Protein AF-A0A8J2TII0-F1 (afdb_monomer_lite)

Secondary structure (DSSP, 8-state):
--HHHHHHHHHHHHHTT-EEEES--SSHHHHHHHHHHTT----EEEE--TTS-HHHHHHHHHHH-

Sequence (65 aa):
MQEVDDLKILEWAAFNDRILLTHDRAPMPDFAYQRLVREEIMASMFFVNDRMLTRQAIDELYQFI

Radius of gyration: 12.14 Å; chains: 1; bounding box: 28×22×28 Å

Foldseek 3Di:
DPVVVLLVVQLVCQVVVHEAEDQDPPPNVVSQVVCVVVVHRGHHYDHDHPPDDPVNVVVVVVVVD

pLDDT: mean 84.57, std 9.7, range [42.38, 94.94]

Structure (mmCIF, N/CA/C/O backbone):
data_AF-A0A8J2TII0-F1
#
_entry.id   AF-A0A8J2TII0-F1
#
loop_
_atom_site.group_PDB
_atom_site.id
_atom_site.type_symbol
_atom_site.label_atom_id
_atom_site.label_alt_id
_atom_site.label_comp_id
_atom_site.label_asym_id
_atom_site.label_entity_id
_atom_site.label_seq_id
_atom_site.pdbx_PDB_ins_code
_atom_site.Cartn_x
_atom_site.Cartn_y
_atom_site.Cartn_z
_atom_site.occupancy
_atom_site.B_iso_or_equiv
_atom_site.auth_seq_id
_atom_site.auth_comp_id
_atom_site.auth_asym_id
_atom_site.auth_atom_id
_atom_site.pdbx_PDB_model_num
ATOM 1 N N . MET A 1 1 ? 17.406 -4.977 1.651 1.00 42.38 1 MET A N 1
ATOM 2 C CA . MET A 1 1 ? 16.653 -5.489 2.814 1.00 42.38 1 MET A CA 1
ATOM 3 C C . MET A 1 1 ? 16.098 -4.284 3.550 1.00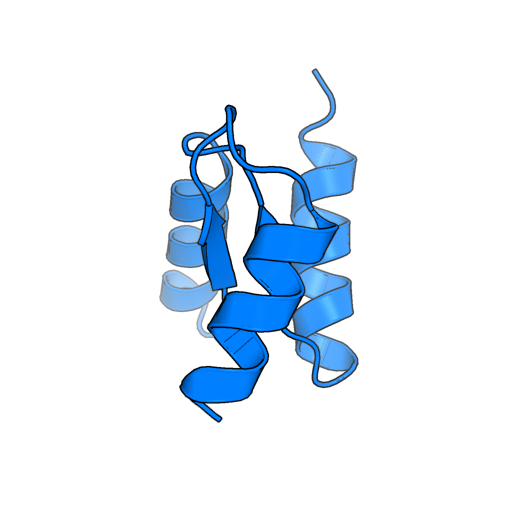 42.38 1 MET A C 1
ATOM 5 O O . MET A 1 1 ? 16.868 -3.596 4.205 1.00 42.38 1 MET A O 1
ATOM 9 N N . GLN A 1 2 ? 14.815 -3.982 3.344 1.00 59.59 2 GLN A N 1
ATOM 10 C CA . GLN A 1 2 ? 14.120 -2.825 3.924 1.00 59.59 2 GLN A CA 1
ATOM 11 C C . GLN A 1 2 ? 12.715 -3.219 4.445 1.00 59.59 2 GLN A C 1
ATOM 13 O O . GLN A 1 2 ? 11.835 -2.384 4.581 1.00 59.59 2 GLN A O 1
ATOM 18 N N . GLU A 1 3 ? 12.529 -4.499 4.801 1.00 58.16 3 GLU A N 1
ATOM 19 C CA . GLU A 1 3 ? 11.240 -5.106 5.198 1.00 58.16 3 GLU A CA 1
ATOM 20 C C . GLU A 1 3 ? 10.536 -4.394 6.369 1.00 58.16 3 GLU A C 1
ATOM 22 O O . GLU A 1 3 ? 9.311 -4.401 6.474 1.00 58.16 3 GLU A O 1
ATOM 27 N N . VAL A 1 4 ? 11.302 -3.769 7.270 1.00 59.38 4 VAL A N 1
ATOM 28 C CA . VAL A 1 4 ? 10.743 -3.030 8.414 1.00 59.38 4 VAL A CA 1
ATOM 29 C C . VAL A 1 4 ? 10.069 -1.727 7.970 1.00 59.38 4 VAL A C 1
ATOM 31 O O . VAL A 1 4 ? 9.105 -1.308 8.610 1.00 59.38 4 VAL A O 1
ATOM 34 N N . ASP A 1 5 ? 10.541 -1.094 6.895 1.00 77.88 5 ASP A N 1
ATOM 35 C CA . ASP A 1 5 ? 9.892 0.102 6.346 1.00 77.88 5 ASP A CA 1
ATOM 36 C C . ASP A 1 5 ? 8.621 -0.280 5.573 1.00 77.88 5 ASP A C 1
ATOM 38 O O . ASP A 1 5 ? 7.615 0.422 5.667 1.00 77.88 5 ASP A O 1
ATOM 42 N N . ASP A 1 6 ? 8.622 -1.444 4.918 1.00 77.25 6 ASP A N 1
ATOM 43 C CA . ASP A 1 6 ? 7.493 -1.967 4.140 1.00 77.25 6 ASP A CA 1
ATOM 44 C C . ASP A 1 6 ? 6.256 -2.265 5.005 1.00 77.25 6 ASP A C 1
ATOM 46 O O . ASP A 1 6 ? 5.126 -1.894 4.677 1.00 77.25 6 ASP A O 1
ATOM 50 N N . LEU A 1 7 ? 6.459 -2.890 6.168 1.00 83.31 7 LEU A N 1
ATOM 51 C CA . LEU A 1 7 ? 5.369 -3.141 7.115 1.00 83.31 7 LEU A CA 1
ATOM 52 C C . LEU A 1 7 ? 4.809 -1.840 7.702 1.00 83.31 7 LEU A C 1
ATOM 54 O O . LEU A 1 7 ? 3.592 -1.698 7.853 1.00 83.31 7 LEU A O 1
ATOM 58 N N . LYS A 1 8 ? 5.688 -0.878 8.006 1.00 89.06 8 LYS A N 1
ATOM 59 C CA . LYS A 1 8 ? 5.299 0.422 8.564 1.00 89.06 8 LYS A CA 1
ATOM 60 C C . LYS A 1 8 ? 4.552 1.282 7.556 1.00 89.06 8 LYS A C 1
ATOM 62 O O . LYS A 1 8 ? 3.610 1.966 7.944 1.00 89.06 8 LYS A O 1
ATOM 67 N N . ILE A 1 9 ? 4.942 1.265 6.280 1.00 88.06 9 ILE A N 1
ATOM 68 C CA . ILE A 1 9 ? 4.241 2.048 5.258 1.00 88.06 9 ILE A CA 1
ATOM 69 C C . ILE A 1 9 ? 2.853 1.475 4.975 1.00 88.06 9 ILE A C 1
ATOM 71 O O . ILE A 1 9 ? 1.909 2.242 4.791 1.00 88.06 9 ILE A O 1
ATOM 75 N N . LEU A 1 10 ? 2.700 0.147 5.029 1.00 88.44 10 LEU A N 1
ATOM 76 C CA . LEU A 1 10 ? 1.399 -0.503 4.900 1.00 88.44 10 LEU A CA 1
ATOM 77 C C . LEU A 1 10 ? 0.478 -0.169 6.084 1.00 88.44 10 LEU A C 1
ATOM 79 O O . LEU A 1 10 ? -0.690 0.161 5.884 1.00 88.44 10 LEU A O 1
ATOM 83 N N . GLU A 1 11 ? 1.013 -0.195 7.308 1.00 91.69 11 GLU A N 1
ATOM 84 C CA . GLU A 1 11 ? 0.296 0.242 8.510 1.00 91.69 11 GLU A CA 1
ATOM 85 C C . GLU A 1 11 ? -0.122 1.711 8.418 1.00 91.69 11 GLU A C 1
ATOM 87 O O . GLU A 1 11 ? -1.286 2.057 8.626 1.00 91.69 11 GLU A O 1
ATOM 92 N N . TRP A 1 12 ? 0.823 2.581 8.070 1.00 92.25 12 TRP A N 1
ATOM 93 C CA . TRP A 1 12 ? 0.572 4.005 7.926 1.00 92.25 12 TRP A CA 1
ATOM 94 C C . TRP A 1 12 ? -0.516 4.271 6.883 1.00 92.25 12 TRP A C 1
ATOM 96 O O . TRP A 1 12 ? -1.431 5.050 7.149 1.00 92.25 12 TRP A O 1
ATOM 106 N N . ALA A 1 13 ? -0.470 3.598 5.731 1.00 92.81 13 ALA A N 1
ATOM 107 C CA . ALA A 1 13 ? -1.481 3.755 4.692 1.00 92.81 13 ALA A CA 1
ATOM 108 C C . ALA A 1 13 ? -2.878 3.344 5.183 1.00 92.81 13 ALA A C 1
ATOM 110 O O . ALA A 1 13 ? -3.853 4.042 4.902 1.00 92.81 13 ALA A O 1
ATOM 111 N N . ALA A 1 14 ? -2.964 2.271 5.975 1.00 93.38 14 ALA A N 1
ATOM 112 C CA . ALA A 1 14 ? -4.222 1.768 6.517 1.00 93.38 14 ALA A CA 1
ATOM 113 C C . ALA A 1 14 ? -4.874 2.770 7.483 1.00 93.38 14 ALA A C 1
ATOM 115 O O . ALA A 1 14 ? -6.071 3.030 7.393 1.00 93.38 14 ALA A O 1
ATOM 116 N N . PHE A 1 15 ? -4.088 3.384 8.372 1.00 94.94 15 PHE A N 1
ATOM 117 C CA . PHE A 1 15 ? -4.602 4.360 9.341 1.00 94.94 15 PHE A CA 1
ATOM 118 C C . PHE A 1 15 ? -4.871 5.750 8.755 1.00 94.94 15 PHE A C 1
ATOM 120 O O . PHE A 1 15 ? -5.604 6.531 9.358 1.00 94.94 15 PHE A O 1
ATOM 127 N N . ASN A 1 16 ? -4.283 6.076 7.603 1.00 94.25 16 ASN A N 1
ATOM 128 C CA . ASN A 1 16 ? -4.418 7.393 6.978 1.00 94.25 16 ASN A CA 1
ATOM 129 C C . ASN A 1 16 ? -5.400 7.413 5.799 1.00 94.25 16 ASN A C 1
ATOM 131 O O . ASN A 1 16 ? -5.463 8.430 5.110 1.00 94.25 16 ASN A O 1
ATOM 135 N N . ASP A 1 17 ? -6.147 6.329 5.563 1.00 90.31 17 ASP A N 1
ATOM 136 C CA . ASP A 1 17 ? -7.054 6.183 4.416 1.00 90.31 17 ASP A CA 1
ATOM 137 C C . ASP A 1 17 ? -6.321 6.452 3.088 1.00 90.31 17 ASP A C 1
ATOM 139 O O . ASP A 1 17 ? -6.574 7.414 2.353 1.00 90.31 17 ASP A O 1
ATOM 143 N N . ARG A 1 18 ? -5.268 5.665 2.845 1.00 90.88 18 ARG A N 1
ATOM 144 C CA . ARG A 1 18 ? -4.433 5.745 1.643 1.00 90.88 18 ARG A CA 1
ATOM 145 C C . ARG A 1 18 ? -4.339 4.395 0.954 1.00 90.88 18 ARG A C 1
ATOM 147 O O . ARG A 1 18 ? -4.446 3.339 1.571 1.00 90.88 18 ARG A O 1
ATOM 154 N N . ILE A 1 19 ? -4.077 4.463 -0.346 1.00 88.62 19 ILE A N 1
ATOM 155 C CA . ILE A 1 19 ? -3.825 3.306 -1.197 1.00 88.62 19 ILE A CA 1
ATOM 156 C C . ILE A 1 19 ? -2.311 3.146 -1.351 1.00 88.62 19 ILE A C 1
ATOM 158 O O . ILE A 1 19 ? -1.621 4.106 -1.699 1.00 88.62 19 ILE A O 1
ATOM 162 N N . LEU A 1 20 ? -1.794 1.943 -1.100 1.00 89.12 20 LEU A N 1
ATOM 163 C CA . LEU A 1 20 ? -0.391 1.616 -1.324 1.00 89.12 20 LEU A CA 1
ATOM 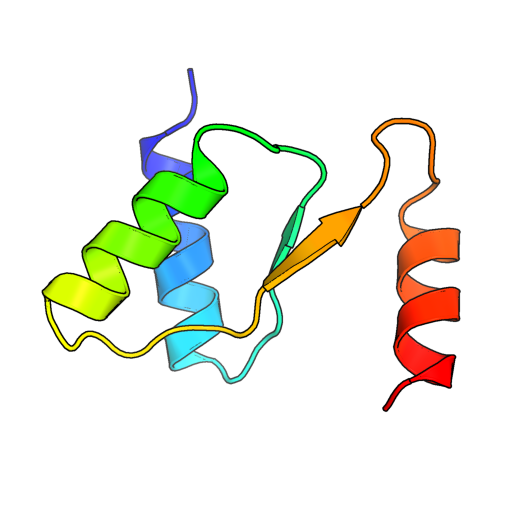164 C C . LEU A 1 20 ? -0.183 1.179 -2.778 1.00 89.12 20 LEU A C 1
ATOM 166 O O . LEU A 1 20 ? -0.745 0.183 -3.232 1.00 89.12 20 LEU A O 1
ATOM 170 N N . LEU A 1 21 ? 0.652 1.917 -3.501 1.00 88.06 21 LEU A N 1
ATOM 171 C CA . LEU A 1 21 ? 1.087 1.570 -4.848 1.00 88.06 21 LEU A CA 1
ATOM 172 C 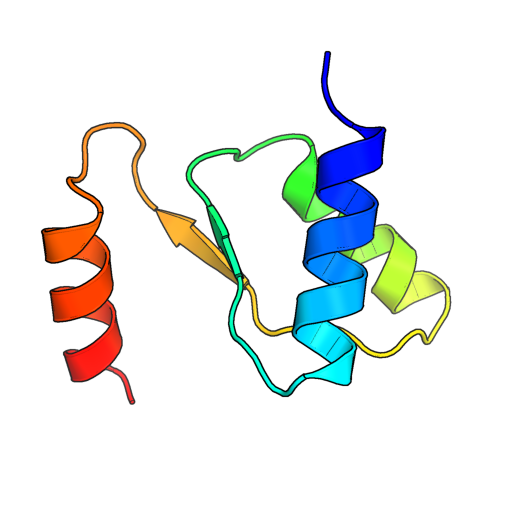C . LEU A 1 21 ? 2.517 1.037 -4.785 1.00 88.06 21 LEU A C 1
ATOM 174 O O . LEU A 1 21 ? 3.407 1.754 -4.331 1.00 88.06 21 LEU A O 1
ATOM 178 N N . THR A 1 22 ? 2.745 -0.199 -5.229 1.00 86.12 22 THR A N 1
ATOM 179 C CA . THR A 1 22 ? 4.069 -0.829 -5.139 1.00 86.12 22 THR A CA 1
ATOM 180 C C . THR A 1 22 ? 4.449 -1.608 -6.397 1.00 86.12 22 THR A C 1
ATOM 182 O O . THR A 1 22 ? 3.605 -2.215 -7.062 1.00 86.12 22 THR A O 1
ATOM 185 N N . HIS A 1 23 ? 5.744 -1.594 -6.717 1.00 83.44 23 HIS A N 1
ATOM 186 C CA . HIS A 1 23 ? 6.345 -2.478 -7.718 1.00 83.44 23 HIS A CA 1
ATOM 187 C C . HIS A 1 23 ? 6.766 -3.829 -7.111 1.00 83.44 23 HIS A C 1
ATOM 189 O O 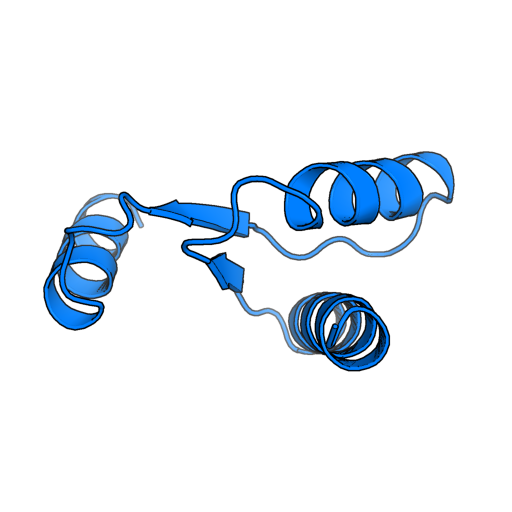. HIS A 1 23 ? 6.980 -4.795 -7.847 1.00 83.44 23 HIS A O 1
ATOM 195 N N . ASP A 1 24 ? 6.847 -3.923 -5.781 1.00 79.00 24 ASP A N 1
ATOM 196 C CA . ASP A 1 24 ? 7.343 -5.104 -5.081 1.00 79.00 24 ASP A CA 1
ATOM 197 C C . ASP A 1 24 ? 6.265 -6.182 -5.009 1.00 79.00 24 ASP A C 1
ATOM 199 O O . ASP A 1 24 ? 5.343 -6.143 -4.197 1.00 79.00 24 ASP A O 1
ATOM 203 N N . ARG A 1 25 ? 6.390 -7.186 -5.878 1.00 72.31 25 ARG A N 1
ATOM 204 C CA . ARG A 1 25 ? 5.469 -8.335 -5.934 1.00 72.31 25 ARG A CA 1
ATOM 205 C C . ARG A 1 25 ? 5.751 -9.398 -4.874 1.00 72.31 25 ARG A C 1
ATOM 207 O O . ARG A 1 25 ? 4.945 -10.301 -4.695 1.00 72.31 25 ARG A O 1
ATOM 214 N N . ALA A 1 26 ? 6.877 -9.284 -4.184 1.00 75.19 26 ALA A N 1
ATOM 215 C CA . ALA A 1 26 ? 7.233 -10.012 -2.973 1.00 75.19 26 ALA A CA 1
ATOM 216 C C . ALA A 1 26 ? 8.204 -9.093 -2.217 1.00 75.19 26 ALA A C 1
ATOM 218 O O . ALA A 1 26 ? 9.166 -8.653 -2.851 1.00 75.19 26 ALA A O 1
ATOM 219 N N . PRO A 1 27 ? 7.979 -8.725 -0.940 1.00 82.06 27 PRO A N 1
ATOM 220 C CA . PRO A 1 27 ? 7.156 -9.388 0.089 1.00 82.06 27 PRO A CA 1
ATOM 221 C C . PRO A 1 27 ? 5.768 -8.767 0.379 1.00 82.06 27 PRO A C 1
ATOM 223 O O . PRO A 1 27 ? 5.036 -9.262 1.234 1.00 82.06 27 PRO A O 1
ATOM 226 N N . MET A 1 28 ? 5.370 -7.691 -0.305 1.00 84.44 28 MET A N 1
ATOM 227 C CA . MET A 1 28 ? 4.145 -6.933 0.023 1.00 84.44 28 MET A CA 1
ATOM 228 C C . MET A 1 28 ? 2.830 -7.745 0.083 1.00 84.44 28 MET A C 1
ATOM 230 O O . MET A 1 28 ? 2.039 -7.497 0.998 1.00 84.44 28 MET A O 1
ATOM 234 N N . PRO A 1 29 ? 2.557 -8.726 -0.808 1.00 84.62 29 PRO A N 1
ATOM 235 C CA . PRO A 1 29 ? 1.357 -9.555 -0.677 1.00 84.62 29 PRO A CA 1
ATOM 236 C C . PRO A 1 29 ? 1.352 -10.405 0.598 1.00 84.62 29 PRO A C 1
ATOM 238 O O . PRO A 1 29 ? 0.295 -10.588 1.200 1.00 84.62 29 PRO A O 1
ATOM 241 N N . ASP A 1 30 ? 2.515 -10.894 1.032 1.00 88.44 30 ASP A N 1
ATOM 242 C CA . ASP A 1 30 ? 2.624 -11.709 2.243 1.00 88.44 30 ASP A CA 1
ATOM 243 C C . ASP A 1 30 ? 2.331 -10.863 3.484 1.00 88.44 30 ASP A C 1
ATOM 245 O O . ASP A 1 30 ? 1.602 -11.294 4.377 1.00 88.44 30 ASP A O 1
ATOM 249 N N . PHE A 1 31 ? 2.826 -9.623 3.515 1.00 88.12 31 PHE A N 1
ATOM 250 C CA . PHE A 1 31 ? 2.519 -8.672 4.583 1.00 88.12 31 PHE A CA 1
ATOM 251 C C . PHE A 1 31 ? 1.035 -8.306 4.618 1.00 88.12 31 PHE A C 1
ATOM 253 O O . PHE A 1 31 ? 0.420 -8.342 5.683 1.00 88.12 31 PHE A O 1
ATOM 260 N N . ALA A 1 32 ? 0.435 -8.030 3.460 1.00 87.81 32 ALA A N 1
ATOM 261 C CA . ALA A 1 32 ? -0.999 -7.793 3.337 1.00 87.81 32 ALA A CA 1
ATOM 262 C C . ALA A 1 32 ? -1.826 -8.971 3.872 1.00 87.81 32 ALA A C 1
ATOM 264 O O . ALA A 1 32 ? -2.742 -8.785 4.674 1.00 87.81 32 ALA A O 1
ATOM 265 N N . TYR A 1 33 ? -1.468 -10.193 3.474 1.00 89.56 33 TYR A N 1
ATOM 266 C CA . TYR A 1 33 ? -2.147 -11.401 3.926 1.00 89.56 33 TYR A CA 1
ATOM 267 C C . TYR A 1 33 ? -2.020 -11.599 5.441 1.00 89.56 33 TYR A C 1
ATOM 269 O O . TYR A 1 33 ? -3.009 -11.896 6.110 1.00 89.56 33 TYR A O 1
ATOM 277 N N . GLN A 1 34 ? -0.832 -11.378 6.010 1.00 90.56 34 GLN A N 1
ATOM 278 C CA . GLN A 1 34 ? -0.620 -11.468 7.457 1.00 90.56 34 GLN A CA 1
ATOM 279 C C . GLN A 1 34 ? -1.504 -10.490 8.241 1.00 90.56 34 GLN A C 1
ATOM 281 O O . GLN A 1 34 ? -2.037 -10.881 9.279 1.00 90.56 34 GLN A O 1
ATOM 286 N N . ARG A 1 35 ? -1.701 -9.257 7.751 1.00 90.44 35 ARG A N 1
ATOM 287 C CA . ARG A 1 35 ? -2.608 -8.280 8.385 1.00 90.44 35 ARG A CA 1
ATOM 288 C C . ARG A 1 35 ? -4.060 -8.746 8.345 1.00 90.44 35 ARG A C 1
ATOM 290 O O . ARG A 1 35 ? -4.739 -8.697 9.365 1.00 90.44 35 ARG A O 1
ATOM 297 N N . LEU A 1 36 ? -4.509 -9.262 7.198 1.00 90.88 36 LEU A N 1
ATOM 298 C CA . LEU A 1 36 ? -5.867 -9.795 7.044 1.00 90.88 36 LEU A CA 1
ATOM 299 C C . LEU A 1 36 ? -6.134 -10.970 7.994 1.00 90.88 36 LEU A C 1
ATOM 301 O O . LEU A 1 36 ? -7.177 -11.008 8.639 1.00 90.88 36 LEU A O 1
ATOM 305 N N . VAL A 1 37 ? -5.180 -11.897 8.132 1.00 94.06 37 VAL A N 1
ATOM 306 C CA . VAL A 1 37 ? -5.282 -13.030 9.072 1.00 94.06 37 VAL A CA 1
ATOM 307 C C . VAL A 1 37 ? -5.340 -12.568 10.532 1.00 94.06 37 VAL A C 1
ATOM 309 O O . VAL A 1 37 ? -5.939 -13.243 11.364 1.00 94.06 37 VAL A O 1
ATOM 312 N N . ARG A 1 38 ? -4.725 -11.426 10.854 1.00 94.00 38 ARG A N 1
ATOM 313 C CA . ARG A 1 38 ? -4.740 -10.820 12.194 1.00 94.00 38 ARG A CA 1
ATOM 314 C C . ARG A 1 38 ? -5.929 -9.888 12.438 1.00 94.00 38 ARG A C 1
ATOM 316 O O . ARG A 1 38 ? -5.977 -9.273 13.498 1.00 94.00 38 ARG A O 1
ATOM 323 N N . GLU A 1 39 ? -6.854 -9.772 11.483 1.00 93.06 39 GLU A N 1
ATOM 324 C CA . GLU A 1 39 ? -7.990 -8.838 11.532 1.00 93.06 39 GLU A CA 1
ATOM 325 C C . GLU A 1 39 ? -7.559 -7.369 11.721 1.00 93.06 39 GLU A C 1
ATOM 327 O O . GLU A 1 39 ? -8.287 -6.539 12.266 1.00 93.06 39 GLU A O 1
ATOM 332 N N . GLU A 1 40 ? -6.354 -7.029 11.262 1.00 92.81 40 GLU A N 1
ATOM 333 C CA . GLU A 1 40 ? -5.849 -5.663 11.298 1.00 92.81 40 GLU A CA 1
ATOM 334 C C . GLU A 1 40 ? -6.480 -4.826 10.176 1.00 92.81 40 GLU A C 1
ATOM 336 O O . GLU A 1 40 ? -6.830 -5.331 9.105 1.00 92.81 40 GLU A O 1
ATOM 341 N N . ILE A 1 41 ? -6.573 -3.509 10.394 1.00 89.69 41 ILE A N 1
ATOM 342 C CA . ILE A 1 41 ? -6.987 -2.576 9.341 1.00 89.69 41 ILE A CA 1
ATOM 343 C C . ILE A 1 41 ? -6.008 -2.709 8.171 1.00 89.69 41 ILE A C 1
ATOM 345 O O . ILE A 1 41 ? -4.783 -2.678 8.352 1.00 89.69 41 ILE A O 1
ATOM 349 N N . MET A 1 42 ? -6.569 -2.863 6.974 1.00 91.50 42 MET A N 1
ATOM 350 C CA . MET A 1 42 ? -5.822 -3.110 5.752 1.00 91.50 42 MET A CA 1
ATOM 351 C C . MET A 1 42 ? -6.021 -1.963 4.765 1.00 91.50 42 MET A C 1
ATOM 353 O O . MET A 1 42 ? -7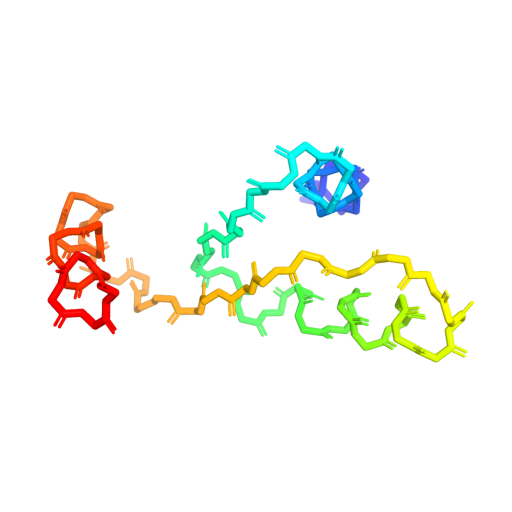.149 -1.617 4.415 1.00 91.50 42 MET A O 1
ATOM 357 N N . ALA A 1 43 ? -4.911 -1.393 4.299 1.00 91.06 43 ALA A N 1
ATOM 358 C CA . ALA A 1 43 ? -4.924 -0.444 3.196 1.00 91.06 43 ALA A CA 1
ATOM 359 C C . ALA A 1 43 ? -5.311 -1.150 1.891 1.00 91.06 43 ALA A C 1
ATOM 361 O O . ALA A 1 43 ? -4.970 -2.313 1.673 1.00 91.06 43 ALA A O 1
ATOM 362 N N . SER A 1 44 ? -5.946 -0.429 0.969 1.00 89.12 44 SER A N 1
ATOM 363 C CA . SER A 1 44 ? -6.026 -0.918 -0.411 1.00 89.12 44 SER A CA 1
ATOM 364 C C . SER A 1 44 ? -4.628 -0.918 -1.032 1.00 89.12 44 SER A C 1
ATOM 366 O O . SER A 1 44 ? -3.846 0.000 -0.788 1.00 89.12 44 SER A O 1
ATOM 368 N N . MET A 1 45 ? -4.303 -1.935 -1.830 1.00 88.62 45 MET A N 1
ATOM 369 C CA . MET A 1 45 ? -2.970 -2.092 -2.416 1.00 88.62 45 MET A CA 1
ATOM 370 C C . MET A 1 45 ? -3.051 -2.480 -3.892 1.00 88.62 45 MET A C 1
ATOM 372 O O . MET A 1 45 ? -3.785 -3.399 -4.253 1.00 88.62 45 MET A O 1
ATOM 376 N N . PHE A 1 46 ? -2.256 -1.808 -4.727 1.00 87.38 46 PHE A N 1
ATOM 377 C CA . PHE A 1 46 ? -2.109 -2.111 -6.150 1.00 87.38 46 PHE A CA 1
ATOM 378 C C . PHE A 1 46 ? -0.665 -2.462 -6.493 1.00 87.38 46 PHE A C 1
ATOM 380 O O . PHE A 1 46 ? 0.275 -1.754 -6.121 1.00 87.38 46 PHE A O 1
ATOM 387 N N . PHE A 1 47 ? -0.513 -3.534 -7.269 1.00 86.06 47 PHE A N 1
ATOM 388 C CA . PHE A 1 47 ? 0.760 -3.921 -7.860 1.00 86.06 47 PHE A CA 1
ATOM 389 C C . PHE A 1 47 ? 0.875 -3.343 -9.256 1.00 86.06 47 PHE A C 1
ATOM 391 O O . PHE A 1 47 ? 0.041 -3.610 -10.122 1.00 86.06 47 PHE A O 1
ATOM 398 N N . VAL A 1 48 ? 1.955 -2.613 -9.490 1.00 85.38 48 VAL A N 1
ATOM 399 C CA . VAL A 1 48 ? 2.272 -2.065 -10.805 1.00 85.38 48 VAL A CA 1
ATOM 400 C C . VAL A 1 48 ? 3.463 -2.774 -11.414 1.00 85.38 48 VAL A C 1
ATOM 402 O O . VAL A 1 48 ? 4.317 -3.337 -10.729 1.00 85.38 48 VAL A O 1
ATOM 405 N N . ASN A 1 49 ? 3.496 -2.816 -12.744 1.00 83.00 49 ASN A N 1
ATOM 406 C CA . ASN A 1 49 ? 4.645 -3.343 -13.467 1.00 83.00 49 ASN A CA 1
ATOM 407 C C . ASN A 1 49 ? 5.890 -2.514 -13.107 1.00 83.00 49 ASN A C 1
ATOM 409 O O . ASN A 1 49 ? 5.815 -1.292 -13.077 1.00 83.00 49 ASN A O 1
ATOM 413 N N . ASP A 1 50 ? 7.020 -3.158 -12.822 1.00 83.25 50 ASP A N 1
ATOM 414 C CA . ASP A 1 50 ? 8.291 -2.503 -12.468 1.00 83.25 50 ASP A CA 1
ATOM 415 C C . ASP A 1 50 ? 8.839 -1.606 -13.590 1.00 83.25 50 ASP A C 1
ATOM 417 O O . ASP A 1 50 ? 9.605 -0.679 -13.343 1.00 83.25 50 ASP A O 1
ATOM 4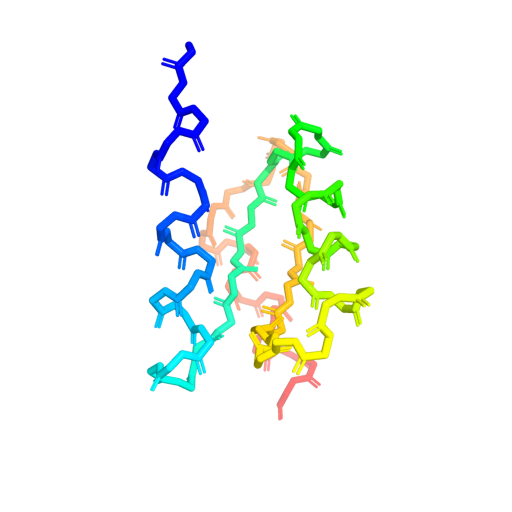21 N N . ARG A 1 51 ? 8.405 -1.842 -14.832 1.00 85.81 51 ARG A N 1
ATOM 422 C CA . ARG A 1 51 ? 8.744 -1.028 -16.008 1.00 85.81 51 ARG A CA 1
ATOM 423 C C . ARG A 1 51 ? 7.815 0.163 -16.214 1.00 85.81 51 ARG A C 1
ATOM 425 O O . ARG A 1 51 ? 8.049 0.965 -17.115 1.00 85.81 51 ARG A O 1
ATOM 432 N N . MET A 1 52 ? 6.742 0.258 -15.437 1.00 85.56 52 MET A N 1
ATOM 433 C CA . MET A 1 52 ? 5.788 1.352 -15.528 1.00 85.56 52 MET A CA 1
ATOM 434 C C . MET A 1 52 ? 6.284 2.550 -14.730 1.00 85.56 52 MET A C 1
ATOM 436 O O . MET A 1 52 ? 6.692 2.419 -13.579 1.00 85.56 52 MET A O 1
ATOM 440 N N . LEU A 1 53 ? 6.205 3.741 -15.320 1.00 87.31 53 LEU A N 1
ATOM 441 C CA . LEU A 1 53 ? 6.515 4.970 -14.598 1.00 87.31 53 LEU A CA 1
ATOM 442 C C . LEU A 1 53 ? 5.441 5.237 -13.537 1.00 87.31 53 LEU A C 1
ATOM 444 O O . LEU A 1 53 ? 4.251 5.124 -13.822 1.00 87.31 53 LEU A O 1
ATOM 448 N N . THR A 1 54 ? 5.837 5.692 -12.346 1.00 84.38 54 THR A N 1
ATOM 449 C CA . THR A 1 54 ? 4.900 5.997 -11.247 1.00 84.38 54 THR A CA 1
ATOM 450 C C . THR A 1 54 ? 3.782 6.950 -11.672 1.00 84.38 54 THR A C 1
ATOM 452 O O . THR A 1 54 ? 2.633 6.760 -11.295 1.00 84.38 54 THR A O 1
ATOM 455 N N . ARG A 1 55 ? 4.090 7.953 -12.506 1.00 85.88 55 ARG A N 1
ATOM 456 C CA . ARG A 1 55 ? 3.074 8.865 -13.053 1.00 85.88 55 ARG A CA 1
ATOM 457 C C . ARG A 1 55 ? 2.041 8.126 -13.903 1.00 85.88 55 ARG A C 1
ATOM 459 O O . ARG A 1 55 ? 0.858 8.356 -13.721 1.00 85.88 55 ARG A O 1
ATOM 466 N N . GLN A 1 56 ? 2.486 7.218 -14.769 1.00 87.19 56 GLN A N 1
ATOM 467 C CA . GLN A 1 56 ? 1.584 6.423 -15.598 1.00 87.19 56 GLN A CA 1
ATOM 468 C C . GLN A 1 56 ? 0.688 5.526 -14.734 1.00 87.19 56 GLN A C 1
ATOM 470 O O . GLN A 1 56 ? -0.505 5.433 -14.985 1.00 87.19 56 GLN A O 1
ATOM 475 N N . ALA A 1 57 ? 1.243 4.914 -13.687 1.00 86.31 57 ALA A N 1
ATOM 476 C CA . ALA A 1 57 ? 0.461 4.130 -12.738 1.00 86.31 57 ALA A CA 1
ATOM 477 C C . ALA A 1 57 ? -0.617 4.960 -12.020 1.00 86.31 57 ALA A C 1
ATOM 479 O O . ALA A 1 57 ? -1.746 4.504 -11.856 1.00 86.31 57 ALA A O 1
ATOM 480 N N . ILE A 1 58 ? -0.275 6.182 -11.604 1.00 85.94 58 ILE A N 1
ATOM 481 C CA . ILE A 1 58 ? -1.226 7.119 -10.994 1.00 85.94 58 ILE A CA 1
ATOM 482 C C . ILE A 1 58 ? -2.322 7.498 -11.997 1.00 85.94 58 ILE A C 1
ATOM 484 O O . ILE A 1 58 ? -3.500 7.455 -11.651 1.00 85.94 58 ILE A O 1
ATOM 488 N N . ASP A 1 59 ? -1.943 7.833 -13.233 1.00 88.69 59 ASP A N 1
ATOM 489 C CA . ASP A 1 59 ? -2.885 8.210 -14.290 1.00 88.69 59 ASP A CA 1
ATOM 490 C C . ASP A 1 59 ? -3.865 7.067 -14.607 1.00 88.69 59 ASP A C 1
ATOM 492 O O . ASP A 1 59 ? -5.047 7.322 -14.827 1.00 88.69 59 ASP A O 1
ATOM 496 N N . GLU A 1 60 ? -3.409 5.809 -14.588 1.00 84.12 60 GLU A N 1
ATOM 497 C CA . GLU A 1 60 ? -4.280 4.641 -14.761 1.00 84.12 60 GLU A CA 1
ATOM 498 C C . GLU A 1 60 ? -5.221 4.440 -13.573 1.00 84.12 60 GLU A C 1
ATOM 500 O O . GLU A 1 60 ? -6.406 4.202 -13.784 1.00 84.12 60 GLU A O 1
ATOM 505 N N . LEU A 1 61 ? -4.747 4.596 -12.332 1.00 84.69 61 LEU A N 1
ATOM 506 C CA . LEU A 1 61 ? -5.612 4.483 -11.155 1.00 84.69 61 LEU A CA 1
ATOM 507 C C . LEU A 1 61 ? -6.767 5.483 -11.196 1.00 84.69 61 LEU A C 1
ATOM 509 O O . LEU A 1 61 ? -7.898 5.079 -10.953 1.00 84.69 61 LEU A O 1
ATOM 513 N N . TYR A 1 62 ? -6.517 6.739 -11.579 1.00 84.25 62 TYR A N 1
ATOM 514 C CA . TYR A 1 62 ? -7.562 7.761 -11.734 1.00 84.25 62 TYR A CA 1
ATOM 515 C C . TYR A 1 62 ? -8.624 7.435 -12.795 1.00 84.25 62 TYR A C 1
ATOM 517 O O . TYR A 1 62 ? -9.646 8.109 -12.842 1.00 84.25 62 TYR A O 1
ATOM 525 N N . GLN A 1 63 ? -8.407 6.440 -13.658 1.00 82.00 63 GLN A N 1
ATOM 526 C CA . GLN A 1 63 ? -9.442 5.972 -14.584 1.00 82.00 63 GLN A CA 1
ATOM 527 C C . GLN A 1 63 ? -10.387 4.944 -13.949 1.00 82.00 63 GLN A C 1
ATOM 529 O O . GLN A 1 63 ? -11.472 4.715 -14.482 1.00 82.00 63 GLN A O 1
ATOM 534 N N . PHE A 1 64 ? -9.982 4.306 -12.846 1.00 67.94 64 PHE A N 1
ATOM 535 C CA . PHE A 1 64 ? -10.742 3.244 -12.179 1.00 67.94 64 PHE A CA 1
ATOM 536 C C . PHE A 1 64 ? -11.537 3.716 -10.950 1.00 67.94 64 PHE A C 1
ATOM 538 O O . PHE A 1 64 ? -12.456 3.003 -10.543 1.00 67.94 64 PHE A O 1
ATOM 545 N N . ILE A 1 65 ? -11.193 4.869 -10.364 1.00 64.94 65 ILE A N 1
ATOM 546 C CA . ILE A 1 65 ? -11.882 5.500 -9.216 1.00 64.94 65 ILE A CA 1
ATOM 547 C C . ILE A 1 65 ? -12.659 6.743 -9.640 1.00 64.94 65 ILE A C 1
ATOM 549 O O . ILE A 1 65 ? -13.732 6.972 -9.040 1.00 64.94 65 ILE A O 1
#